Protein AF-E9J3E9-F1 (afdb_monomer_lite)

Organism: Solenopsis invicta (NCBI:txid13686)

Structure (mmCIF, N/CA/C/O backbone):
data_AF-E9J3E9-F1
#
_entry.id   AF-E9J3E9-F1
#
loop_
_atom_site.group_PDB
_atom_site.id
_atom_site.type_symbol
_atom_site.label_atom_id
_atom_site.label_alt_id
_atom_site.label_comp_id
_atom_site.label_asym_id
_atom_site.label_entity_id
_atom_site.label_seq_id
_atom_site.pdbx_PDB_ins_code
_atom_site.Cartn_x
_atom_site.Cartn_y
_atom_site.Cartn_z
_atom_site.occupancy
_atom_site.B_iso_or_equiv
_atom_site.auth_seq_id
_atom_site.auth_comp_id
_atom_site.auth_asym_id
_atom_site.auth_atom_id
_atom_site.pdbx_PDB_model_num
ATOM 1 N N . LEU A 1 1 ? 16.736 9.746 -19.820 1.00 60.50 1 LEU A N 1
ATOM 2 C CA . LEU A 1 1 ? 17.542 8.924 -18.888 1.00 60.50 1 LEU A CA 1
ATOM 3 C C . LEU A 1 1 ? 16.582 8.159 -17.990 1.00 60.50 1 LEU A C 1
ATOM 5 O O . LEU A 1 1 ? 15.681 8.788 -17.448 1.00 60.50 1 LEU A O 1
ATOM 9 N N . ILE A 1 2 ? 16.726 6.838 -17.891 1.00 63.28 2 ILE A N 1
ATOM 10 C CA . ILE A 1 2 ? 15.841 5.971 -17.101 1.00 63.28 2 ILE A CA 1
ATOM 11 C C . ILE A 1 2 ? 16.667 5.400 -15.948 1.00 63.28 2 ILE A C 1
ATOM 13 O O . ILE A 1 2 ? 17.743 4.857 -16.180 1.00 63.28 2 ILE A O 1
ATOM 17 N N . PHE A 1 3 ? 16.175 5.542 -14.717 1.00 71.81 3 PHE A N 1
ATOM 18 C CA . PHE A 1 3 ? 16.775 4.942 -13.527 1.00 71.81 3 PHE A CA 1
ATOM 19 C C . PHE A 1 3 ? 15.851 3.839 -13.020 1.00 71.81 3 PHE A C 1
ATOM 21 O O . PHE A 1 3 ? 14.680 4.098 -12.747 1.00 71.81 3 PHE A O 1
ATOM 28 N N . ALA A 1 4 ? 16.377 2.625 -12.884 1.00 68.19 4 ALA A N 1
ATOM 29 C CA . ALA A 1 4 ? 15.648 1.479 -12.355 1.00 68.19 4 ALA A CA 1
ATOM 30 C C . ALA A 1 4 ? 16.352 0.932 -11.107 1.00 68.19 4 ALA A C 1
ATOM 32 O O . ALA A 1 4 ? 17.576 0.971 -10.996 1.00 68.19 4 ALA A O 1
ATOM 33 N N . ASN A 1 5 ? 15.563 0.436 -10.154 1.00 70.69 5 ASN A N 1
ATOM 34 C CA . ASN A 1 5 ? 16.057 -0.329 -9.013 1.00 70.69 5 ASN A CA 1
ATOM 35 C C . ASN A 1 5 ? 16.132 -1.815 -9.416 1.00 70.69 5 ASN A C 1
ATOM 37 O O . ASN A 1 5 ? 15.232 -2.297 -10.101 1.00 70.69 5 ASN A O 1
ATOM 41 N N . ASN A 1 6 ? 17.162 -2.541 -8.966 1.00 61.84 6 ASN A N 1
ATOM 42 C CA . ASN A 1 6 ? 17.435 -3.945 -9.317 1.00 61.84 6 ASN A CA 1
ATOM 43 C C . ASN A 1 6 ? 16.293 -4.938 -8.996 1.00 61.84 6 ASN A C 1
ATOM 45 O O . ASN A 1 6 ? 16.358 -6.089 -9.411 1.00 61.84 6 ASN A O 1
ATOM 49 N N . ASN A 1 7 ? 15.241 -4.516 -8.290 1.00 67.25 7 ASN A N 1
ATOM 50 C CA . ASN A 1 7 ? 14.067 -5.341 -7.982 1.00 67.25 7 ASN A CA 1
ATOM 51 C C . ASN A 1 7 ? 13.027 -5.449 -9.122 1.00 67.25 7 ASN A C 1
ATOM 53 O O . ASN A 1 7 ? 11.963 -6.021 -8.900 1.00 67.25 7 ASN A O 1
ATOM 57 N N . LEU A 1 8 ? 13.281 -4.884 -10.309 1.00 63.47 8 LEU A N 1
ATOM 58 C CA . LEU A 1 8 ? 12.316 -4.817 -11.421 1.00 63.47 8 LEU A CA 1
ATOM 59 C C . LEU A 1 8 ? 12.328 -6.019 -12.389 1.00 63.47 8 LEU A C 1
ATOM 61 O O . LEU A 1 8 ? 11.509 -6.040 -13.298 1.00 63.47 8 LEU A O 1
ATOM 65 N N . GLY A 1 9 ? 13.186 -7.025 -12.187 1.00 67.69 9 GLY A N 1
ATOM 66 C CA . GLY A 1 9 ? 13.323 -8.153 -13.124 1.00 67.69 9 GLY A CA 1
ATOM 67 C C . GLY A 1 9 ? 14.208 -7.816 -14.332 1.00 67.69 9 GLY A C 1
ATOM 68 O O . GLY A 1 9 ? 14.984 -6.859 -14.283 1.00 67.69 9 GLY A O 1
ATOM 69 N N . SER A 1 10 ? 14.137 -8.619 -15.401 1.00 75.00 10 SER A N 1
ATOM 70 C CA . SER A 1 10 ? 14.842 -8.326 -16.657 1.00 75.00 10 SER A CA 1
ATOM 71 C C . SER A 1 10 ? 14.206 -7.122 -17.354 1.00 75.00 10 SER A C 1
ATOM 73 O O . SER A 1 10 ? 12.991 -7.091 -17.554 1.00 75.00 10 SER A O 1
ATOM 75 N N . LEU A 1 11 ? 15.043 -6.146 -17.707 1.00 81.50 11 LEU A N 1
ATOM 76 C CA . LEU A 1 11 ? 14.661 -4.891 -18.346 1.00 81.50 11 LEU A CA 1
ATOM 77 C C . LEU A 1 11 ? 15.394 -4.764 -19.682 1.00 81.50 11 LEU A C 1
ATOM 79 O O . LEU A 1 11 ? 16.616 -4.617 -19.685 1.00 81.50 11 LEU A O 1
ATOM 83 N N . ASP A 1 12 ? 14.641 -4.723 -20.776 1.00 85.00 12 ASP A N 1
ATOM 84 C CA . ASP A 1 12 ? 15.147 -4.325 -22.089 1.00 85.00 12 ASP A CA 1
ATOM 85 C C . ASP A 1 12 ? 14.574 -2.959 -22.478 1.00 85.00 12 ASP A C 1
ATOM 87 O O . ASP A 1 12 ? 13.481 -2.576 -22.048 1.00 85.00 12 ASP A O 1
ATOM 91 N N . TYR A 1 13 ? 15.316 -2.198 -23.283 1.00 87.75 13 TYR A N 1
ATOM 92 C CA . TYR A 1 13 ? 14.861 -0.902 -23.773 1.00 87.75 13 TYR A CA 1
ATOM 93 C C . TYR A 1 13 ? 15.377 -0.603 -25.176 1.00 87.75 13 TYR A C 1
ATOM 95 O O . TYR A 1 13 ? 16.488 -0.994 -25.537 1.00 87.75 13 TYR A O 1
ATOM 103 N N . TYR A 1 14 ? 14.597 0.157 -25.938 1.00 91.31 14 TYR A N 1
ATOM 104 C CA . TYR A 1 14 ? 15.047 0.748 -27.193 1.00 91.31 14 TYR A CA 1
ATOM 105 C C . TYR A 1 14 ? 14.335 2.062 -27.491 1.00 91.31 14 TYR A C 1
ATOM 107 O O . TYR A 1 14 ? 13.239 2.331 -27.008 1.00 91.31 14 TYR A O 1
ATOM 115 N N . GLN A 1 15 ? 14.988 2.912 -28.274 1.00 92.19 15 GLN A N 1
ATOM 116 C CA . GLN A 1 15 ? 14.410 4.156 -28.762 1.00 92.19 15 GLN A CA 1
ATOM 117 C C . GLN A 1 15 ? 13.609 3.869 -30.035 1.00 92.19 15 GLN A C 1
ATOM 119 O O . GLN A 1 15 ? 14.101 3.170 -30.919 1.00 92.19 15 GLN A O 1
ATOM 124 N N . LEU A 1 16 ? 12.386 4.387 -30.125 1.00 92.44 16 LEU A N 1
ATOM 125 C CA . LEU A 1 16 ? 11.584 4.291 -31.343 1.00 92.44 16 LEU A CA 1
ATOM 126 C C . LEU A 1 16 ? 12.098 5.290 -32.381 1.00 92.44 16 LEU A C 1
ATOM 128 O O . LEU A 1 16 ? 12.516 6.386 -32.024 1.00 92.44 16 LEU A O 1
ATOM 132 N N . GLU A 1 17 ? 12.044 4.917 -33.658 1.00 91.62 17 GLU A N 1
ATOM 133 C CA . GLU A 1 17 ? 12.508 5.763 -34.770 1.00 91.62 17 GLU A CA 1
ATOM 134 C C . GLU A 1 17 ? 11.500 6.850 -35.166 1.00 91.62 17 GLU A C 1
ATOM 136 O O . GLU A 1 17 ? 11.863 7.831 -35.808 1.00 91.62 17 GLU A O 1
ATOM 141 N N . ASP A 1 18 ? 10.232 6.695 -34.788 1.00 92.25 18 ASP A N 1
ATOM 142 C CA . ASP A 1 18 ? 9.190 7.689 -35.031 1.00 92.25 18 ASP A CA 1
ATOM 143 C C . ASP A 1 18 ? 8.999 8.556 -33.781 1.00 92.25 18 ASP A C 1
ATOM 145 O O . ASP A 1 18 ? 8.754 8.045 -32.687 1.00 92.25 18 ASP A O 1
ATOM 149 N N . THR A 1 19 ? 9.106 9.877 -33.937 1.00 88.56 19 THR A N 1
ATOM 150 C CA . THR A 1 19 ? 8.907 10.835 -32.842 1.00 88.56 19 THR A CA 1
ATOM 151 C C . THR A 1 19 ? 7.436 11.133 -32.554 1.00 88.56 19 THR A C 1
ATOM 153 O O . THR A 1 19 ? 7.137 11.855 -31.602 1.00 88.56 19 THR A O 1
ATOM 156 N N . TRP A 1 20 ? 6.507 10.645 -33.381 1.00 88.62 20 TRP A N 1
ATOM 157 C CA . TRP A 1 20 ? 5.079 10.983 -33.328 1.00 88.62 20 TRP A CA 1
ATOM 158 C C . TRP A 1 20 ? 4.816 12.495 -33.384 1.00 88.62 20 TRP A C 1
ATOM 160 O O . TRP A 1 20 ? 3.892 13.012 -32.757 1.00 88.62 20 TRP A O 1
ATOM 170 N N . GLY A 1 21 ? 5.653 13.225 -34.127 1.00 90.12 21 GLY A N 1
ATOM 171 C CA . GLY A 1 21 ? 5.558 14.681 -34.256 1.00 90.12 21 GLY A CA 1
ATOM 172 C C . GLY A 1 21 ? 6.082 15.465 -33.047 1.00 90.12 21 GLY A C 1
ATOM 173 O O . GLY A 1 21 ? 5.899 16.679 -32.993 1.00 90.12 21 GLY A O 1
ATOM 174 N N . SER A 1 22 ? 6.733 14.793 -32.094 1.00 92.00 22 SER A N 1
ATOM 175 C CA . SER A 1 22 ? 7.496 15.411 -31.007 1.00 92.00 22 SER A CA 1
ATOM 176 C C . SER A 1 22 ? 8.918 15.771 -31.460 1.00 92.00 22 SER A C 1
ATOM 178 O O . SER A 1 22 ? 9.438 15.232 -32.439 1.00 92.00 22 SER A O 1
ATOM 180 N N . ASP A 1 23 ? 9.578 16.658 -30.720 1.00 93.31 23 ASP A N 1
ATOM 181 C CA . ASP A 1 23 ? 11.018 16.936 -30.810 1.00 93.31 23 ASP A CA 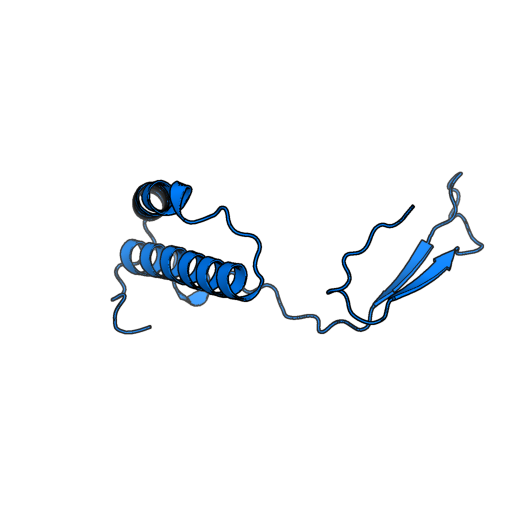1
ATOM 182 C C . ASP A 1 23 ? 11.875 15.894 -30.059 1.00 93.31 23 ASP A C 1
ATOM 184 O O . ASP A 1 23 ? 13.104 15.934 -30.112 1.00 93.31 23 ASP A O 1
ATOM 188 N N . HIS A 1 24 ? 11.229 14.933 -29.392 1.00 90.88 24 HIS A N 1
ATOM 189 C CA . HIS A 1 24 ? 11.868 13.839 -28.668 1.00 90.88 24 HIS A CA 1
ATOM 190 C C . HIS A 1 24 ? 11.400 12.477 -29.191 1.00 90.88 24 HIS A C 1
ATOM 192 O O . HIS A 1 24 ? 10.207 12.254 -29.393 1.00 90.88 24 HIS A O 1
ATOM 198 N N . TYR A 1 25 ? 12.337 11.539 -29.331 1.00 91.81 25 TYR A N 1
ATOM 199 C CA . TYR A 1 25 ? 12.029 10.148 -29.665 1.00 91.81 25 TYR A CA 1
ATOM 200 C C . TYR A 1 25 ? 11.520 9.381 -28.431 1.00 91.81 25 TYR A C 1
ATOM 202 O O . TYR A 1 25 ? 12.150 9.461 -27.366 1.00 91.81 25 TYR A O 1
ATOM 210 N N . PRO A 1 26 ? 10.426 8.609 -28.551 1.00 92.31 26 PRO A N 1
ATOM 211 C CA . PRO A 1 26 ? 9.959 7.716 -27.500 1.00 92.31 26 PRO A CA 1
ATOM 212 C C . PRO A 1 26 ? 10.988 6.633 -27.153 1.00 92.31 26 PRO A C 1
ATOM 214 O O . PRO A 1 26 ? 11.798 6.228 -27.986 1.00 92.31 26 PRO A O 1
ATOM 217 N N . ILE A 1 27 ? 10.918 6.124 -25.923 1.00 91.00 27 ILE A N 1
ATOM 218 C CA . ILE A 1 27 ? 11.665 4.941 -25.484 1.00 91.00 27 ILE A CA 1
ATOM 219 C C . ILE A 1 27 ? 10.649 3.870 -25.117 1.00 91.00 27 ILE A C 1
ATOM 221 O O . ILE A 1 27 ? 9.760 4.120 -24.301 1.00 91.00 27 ILE A O 1
ATOM 225 N N . GLU A 1 28 ? 10.800 2.687 -25.694 1.00 88.88 28 GLU A N 1
ATOM 226 C CA . GLU A 1 28 ? 10.037 1.508 -25.323 1.00 88.88 28 GLU A CA 1
ATOM 227 C C . GLU A 1 28 ? 10.816 0.667 -24.308 1.00 88.88 28 GLU A C 1
ATOM 229 O O . GLU A 1 28 ? 12.037 0.530 -24.397 1.00 88.88 28 GLU A O 1
ATOM 234 N N . LEU A 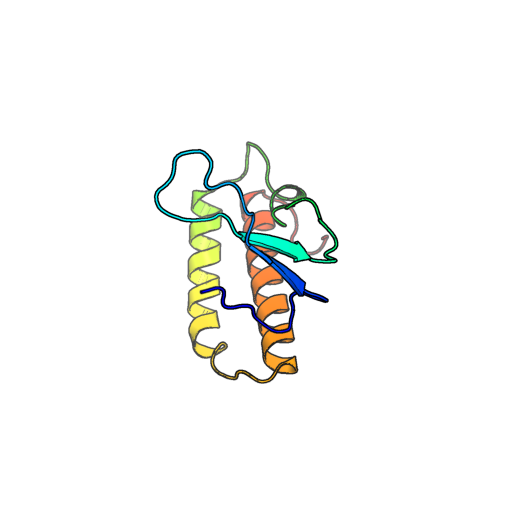1 29 ? 10.100 0.146 -23.311 1.00 88.88 29 LEU A N 1
ATOM 235 C CA . LEU A 1 29 ? 10.647 -0.629 -22.201 1.00 88.88 29 LEU A CA 1
ATOM 236 C C . LEU A 1 29 ? 9.911 -1.960 -22.104 1.00 88.88 29 LEU A C 1
ATOM 238 O O . LEU A 1 29 ? 8.683 -1.983 -22.020 1.00 88.88 29 LEU A O 1
ATOM 242 N N . TYR A 1 30 ? 10.671 -3.045 -22.035 1.00 86.62 30 TYR A N 1
ATOM 243 C CA . TYR A 1 30 ? 10.162 -4.388 -21.801 1.00 86.62 30 TYR A CA 1
ATOM 244 C C . TYR A 1 30 ? 10.589 -4.815 -20.411 1.00 86.62 30 TYR A C 1
ATOM 246 O O . TYR A 1 30 ? 11.773 -4.799 -20.081 1.00 86.62 30 TYR A O 1
ATOM 254 N N . ILE A 1 31 ? 9.607 -5.161 -19.588 1.00 85.75 31 ILE A N 1
ATOM 255 C CA . ILE A 1 31 ? 9.826 -5.601 -18.217 1.00 85.75 31 ILE A CA 1
ATOM 256 C C . ILE A 1 31 ? 9.062 -6.902 -18.048 1.00 85.75 31 ILE A C 1
ATOM 258 O O . ILE A 1 31 ? 7.837 -6.920 -18.188 1.00 85.75 31 ILE A O 1
ATOM 262 N N . ASP A 1 32 ? 9.783 -7.973 -17.733 1.00 79.88 32 ASP A N 1
ATOM 263 C CA . ASP A 1 32 ? 9.157 -9.226 -17.319 1.00 79.88 32 ASP A CA 1
ATOM 264 C C . ASP A 1 32 ? 8.724 -9.096 -15.854 1.00 79.88 32 ASP A C 1
ATOM 266 O O . ASP A 1 32 ? 9.495 -9.332 -14.921 1.00 79.88 32 ASP A O 1
ATOM 270 N N . ALA A 1 33 ? 7.501 -8.602 -15.655 1.00 75.81 33 ALA A N 1
ATOM 271 C CA . ALA A 1 33 ? 6.919 -8.374 -14.341 1.00 75.81 33 ALA A CA 1
ATOM 272 C C . ALA A 1 33 ? 5.534 -9.014 -14.224 1.00 75.81 33 ALA A C 1
ATOM 274 O O . ALA A 1 33 ? 4.673 -8.876 -15.095 1.00 75.81 33 ALA A O 1
ATOM 275 N N . GLU A 1 34 ? 5.279 -9.644 -13.077 1.00 78.56 34 GLU A N 1
ATOM 276 C CA . GLU A 1 34 ? 3.941 -10.104 -12.723 1.00 78.56 34 GLU A CA 1
ATOM 277 C C . GLU A 1 34 ? 3.046 -8.895 -12.403 1.00 78.56 34 GLU A C 1
ATOM 279 O O . GLU A 1 34 ? 3.190 -8.229 -11.372 1.00 78.56 34 GLU A O 1
ATOM 284 N N . VAL A 1 35 ? 2.089 -8.600 -13.286 1.00 68.88 35 VAL A N 1
ATOM 285 C CA . VAL A 1 35 ? 1.086 -7.557 -13.044 1.00 68.88 35 VAL A CA 1
ATOM 286 C C . VAL A 1 35 ? 0.050 -8.078 -12.053 1.00 68.88 35 VAL A C 1
ATOM 288 O O . VAL A 1 35 ? -0.971 -8.664 -12.416 1.00 68.88 35 VAL A O 1
ATOM 291 N N . VAL A 1 36 ? 0.289 -7.831 -10.769 1.00 70.19 36 VAL A N 1
ATOM 292 C CA . VAL A 1 36 ? -0.703 -8.086 -9.722 1.00 70.19 36 VAL A CA 1
ATOM 293 C C . VAL A 1 36 ? -1.704 -6.927 -9.663 1.00 70.19 36 VAL A C 1
ATOM 295 O O . VAL A 1 36 ? -1.296 -5.769 -9.529 1.00 70.19 36 VAL A O 1
ATOM 298 N N . PRO A 1 37 ? -3.028 -7.182 -9.704 1.00 61.31 37 PRO A N 1
ATOM 299 C CA . PRO A 1 37 ? -4.013 -6.123 -9.534 1.00 61.31 37 PRO A CA 1
ATOM 300 C C . PRO A 1 37 ? -3.790 -5.435 -8.189 1.00 61.31 37 PRO A C 1
ATOM 302 O O . PRO A 1 37 ? -3.780 -6.092 -7.143 1.00 61.31 37 PRO A O 1
ATOM 305 N N . TYR A 1 38 ? -3.648 -4.106 -8.211 1.00 61.66 38 TYR A N 1
ATOM 306 C CA . TYR A 1 38 ? -3.471 -3.308 -7.003 1.00 61.66 38 TYR A CA 1
ATOM 307 C C . TYR A 1 38 ? -4.709 -3.426 -6.107 1.00 61.66 38 TYR A C 1
ATOM 309 O O . TYR A 1 38 ? -5.694 -2.695 -6.220 1.00 61.66 38 TYR A O 1
ATOM 317 N N . LYS A 1 39 ? -4.664 -4.377 -5.178 1.00 59.59 39 LYS A N 1
ATOM 318 C CA . LYS A 1 39 ? -5.644 -4.517 -4.111 1.00 59.59 39 LYS A CA 1
ATOM 319 C C . LYS A 1 39 ? -5.084 -3.790 -2.904 1.00 59.59 39 LYS A C 1
ATOM 321 O O . LYS A 1 39 ? -4.235 -4.333 -2.199 1.00 59.59 39 LYS A O 1
ATOM 326 N N . LYS A 1 40 ? -5.583 -2.577 -2.624 1.00 69.62 40 LYS A N 1
ATOM 327 C CA . LYS A 1 40 ? -5.345 -1.959 -1.309 1.00 69.62 40 LYS A CA 1
ATOM 328 C C . LYS A 1 40 ? -5.717 -2.994 -0.255 1.00 69.62 40 LYS A C 1
ATOM 330 O O . LYS A 1 40 ? -6.849 -3.475 -0.231 1.00 69.62 40 LYS A O 1
ATOM 335 N N . LEU A 1 41 ? -4.766 -3.335 0.609 1.00 70.75 41 LEU A N 1
ATOM 336 C CA . LEU A 1 41 ? -4.914 -4.396 1.610 1.00 70.75 41 LEU A CA 1
ATOM 337 C C . LEU A 1 41 ? -6.125 -4.172 2.530 1.00 70.75 41 LEU A C 1
ATOM 339 O O . LEU A 1 41 ? -6.692 -5.120 3.068 1.00 70.75 41 LEU A O 1
ATOM 343 N N 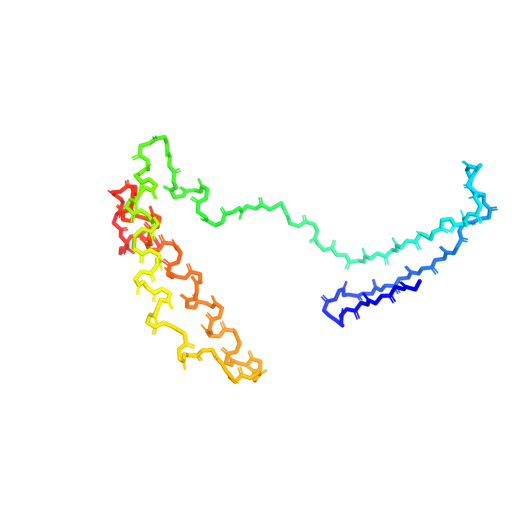. THR A 1 42 ? -6.555 -2.919 2.673 1.00 76.69 42 THR A N 1
ATOM 344 C CA . THR A 1 42 ? -7.730 -2.517 3.445 1.00 76.69 42 THR A CA 1
ATOM 345 C C . THR A 1 42 ? -9.055 -2.658 2.699 1.00 76.69 42 THR A C 1
ATOM 347 O O . THR A 1 42 ? -10.079 -2.731 3.366 1.00 76.69 42 THR A O 1
ATOM 350 N N . ASN A 1 43 ? -9.088 -2.774 1.366 1.00 76.62 43 ASN A N 1
ATOM 351 C CA . ASN A 1 43 ? -10.342 -2.797 0.596 1.00 76.62 43 ASN A CA 1
ATOM 352 C C . ASN A 1 43 ? -11.257 -3.977 0.961 1.00 76.62 43 ASN A C 1
ATOM 354 O O . ASN A 1 43 ? -12.473 -3.831 0.942 1.00 76.62 43 ASN A O 1
ATOM 358 N N . ARG A 1 44 ? -10.698 -5.141 1.329 1.00 74.69 44 ARG A N 1
ATOM 359 C CA . ARG A 1 44 ? -11.486 -6.298 1.811 1.00 74.69 44 ARG A CA 1
ATOM 360 C C . ARG A 1 44 ? -11.977 -6.112 3.257 1.00 74.69 44 ARG A C 1
ATOM 362 O O . ARG A 1 44 ? -12.931 -6.755 3.696 1.00 74.69 44 ARG A O 1
ATOM 369 N N . ILE A 1 45 ? -11.310 -5.243 4.012 1.00 84.81 45 ILE A N 1
ATOM 370 C CA . ILE A 1 45 ? -11.595 -4.974 5.421 1.00 84.81 45 ILE A CA 1
ATOM 371 C C . ILE A 1 45 ? -12.674 -3.898 5.543 1.00 84.81 45 ILE A C 1
ATOM 373 O O . ILE A 1 45 ? -13.643 -4.106 6.273 1.00 84.81 45 ILE A O 1
ATOM 377 N N . THR A 1 46 ? -12.527 -2.790 4.821 1.00 86.00 46 THR A N 1
ATOM 378 C CA . THR A 1 46 ? -13.379 -1.604 4.929 1.00 86.00 46 THR A CA 1
ATOM 379 C C . THR A 1 46 ? -14.679 -1.745 4.143 1.00 86.00 46 THR A C 1
ATOM 381 O O . THR A 1 46 ? -14.759 -2.489 3.171 1.00 86.00 46 THR A O 1
ATOM 384 N N . ASN A 1 47 ? -15.711 -1.016 4.553 1.00 86.88 47 ASN A N 1
ATOM 385 C CA . ASN A 1 47 ? -17.001 -0.946 3.875 1.00 86.88 47 ASN A CA 1
ATOM 386 C C . ASN A 1 47 ? -17.607 0.459 4.055 1.00 86.88 47 ASN A C 1
ATOM 388 O O . ASN A 1 47 ? -16.981 1.344 4.634 1.00 86.88 47 ASN A O 1
ATOM 392 N N . LYS A 1 48 ? -18.841 0.673 3.584 1.00 88.44 48 LYS A N 1
ATOM 393 C CA . LYS A 1 48 ? -19.524 1.976 3.687 1.00 88.44 48 LYS A CA 1
ATOM 394 C C . LYS A 1 48 ? -19.707 2.499 5.123 1.00 88.44 48 LYS A C 1
ATOM 396 O O . LYS A 1 48 ? -19.894 3.693 5.305 1.00 88.44 48 LYS A O 1
ATOM 401 N N . ASN A 1 49 ? -19.637 1.623 6.126 1.00 88.69 49 ASN A N 1
ATOM 402 C CA . ASN A 1 49 ? -19.790 1.962 7.543 1.00 88.69 49 ASN A CA 1
ATOM 403 C C . ASN A 1 49 ? -18.441 2.166 8.255 1.00 88.69 49 ASN A C 1
ATOM 405 O O . ASN A 1 49 ? -18.418 2.363 9.471 1.00 88.69 49 ASN A O 1
ATOM 409 N N . THR A 1 50 ? -17.313 2.082 7.541 1.00 90.50 50 THR A N 1
ATOM 410 C CA . THR A 1 50 ? -15.992 2.335 8.120 1.00 90.50 50 THR A CA 1
ATOM 411 C C . THR A 1 50 ? -15.906 3.776 8.625 1.00 90.50 50 THR A C 1
ATOM 413 O O . THR A 1 50 ? -16.085 4.730 7.871 1.00 90.50 50 THR A O 1
ATOM 416 N N . ASN A 1 51 ? -15.585 3.946 9.909 1.00 93.81 51 ASN A N 1
ATOM 417 C CA . ASN A 1 51 ? -15.363 5.261 10.498 1.00 93.81 51 ASN A CA 1
ATOM 418 C C . ASN A 1 51 ? -13.950 5.759 10.154 1.00 93.81 51 ASN A C 1
ATOM 420 O O . ASN A 1 51 ? -12.974 5.450 10.840 1.00 93.81 51 ASN A O 1
ATOM 424 N N . TRP A 1 52 ? -13.846 6.554 9.090 1.00 90.06 52 TRP A N 1
ATOM 425 C CA . TRP A 1 52 ? -12.572 7.082 8.596 1.00 90.06 52 TRP A CA 1
ATOM 426 C C . TRP A 1 52 ? -11.866 8.028 9.573 1.00 90.06 52 TRP A C 1
ATOM 428 O O . TRP A 1 52 ? -10.635 8.065 9.605 1.00 90.06 52 TRP A O 1
ATOM 438 N N . LEU A 1 53 ? -12.616 8.748 10.413 1.00 93.56 53 LEU A N 1
ATOM 439 C CA . LEU A 1 53 ? -12.034 9.611 11.441 1.00 93.56 53 LEU A CA 1
ATOM 440 C C . LEU A 1 53 ? -11.350 8.773 12.529 1.00 93.56 53 LEU A C 1
ATOM 442 O O . LEU A 1 53 ? -10.219 9.062 12.925 1.00 93.56 53 LEU A O 1
ATOM 446 N N . LEU A 1 54 ? -12.005 7.690 12.959 1.00 91.62 54 LEU A N 1
ATOM 447 C CA . LEU A 1 54 ? -11.433 6.728 13.897 1.00 91.62 54 LEU A CA 1
ATOM 448 C C . LEU A 1 54 ? -10.222 6.013 13.289 1.00 91.62 54 LEU A C 1
ATOM 450 O O . LEU A 1 54 ? -9.197 5.896 13.956 1.00 91.62 54 LEU A O 1
ATOM 454 N N . TYR A 1 55 ? -10.308 5.594 12.023 1.00 92.12 55 TYR A N 1
ATOM 455 C CA . TYR A 1 55 ? -9.182 5.004 11.295 1.00 92.12 55 TYR A CA 1
ATOM 456 C C . TYR A 1 55 ? -7.956 5.921 11.321 1.00 92.12 55 TYR A C 1
ATOM 458 O O . TYR A 1 55 ? -6.881 5.495 11.741 1.00 92.12 55 TYR A O 1
ATOM 466 N N . LYS A 1 56 ? -8.132 7.191 10.933 1.00 91.38 56 LYS A N 1
ATOM 467 C CA . LYS A 1 56 ? -7.056 8.188 10.926 1.00 91.38 56 LYS A CA 1
ATOM 468 C C . LYS A 1 56 ? -6.450 8.347 12.317 1.00 91.38 56 LYS A C 1
ATOM 470 O O . LYS A 1 56 ? -5.237 8.252 12.454 1.00 91.38 56 LYS A O 1
ATOM 475 N N . LYS A 1 57 ? -7.284 8.510 13.351 1.00 93.06 57 LYS A N 1
ATOM 476 C CA . LYS A 1 57 ? -6.823 8.644 14.742 1.00 93.06 57 LYS A CA 1
ATOM 477 C C . LYS A 1 57 ? -5.991 7.436 15.188 1.00 93.06 57 LYS A C 1
ATOM 479 O O . LYS A 1 57 ? -4.906 7.613 15.734 1.00 93.06 57 LYS A O 1
ATOM 484 N N . LEU A 1 58 ? -6.478 6.218 14.942 1.00 90.50 58 LEU A N 1
ATOM 485 C CA . LEU A 1 58 ? -5.780 4.982 15.308 1.00 90.50 58 LEU A CA 1
ATOM 486 C C . LEU A 1 58 ? -4.459 4.829 14.554 1.00 90.50 58 LEU A C 1
ATOM 488 O O . LEU A 1 58 ? -3.458 4.441 15.153 1.00 90.50 58 LEU A O 1
ATOM 492 N N . LEU A 1 59 ? -4.454 5.136 13.256 1.00 89.62 59 LEU A N 1
ATOM 493 C CA . LEU A 1 59 ? -3.261 5.040 12.428 1.00 89.62 59 LEU A CA 1
ATOM 494 C C . LEU A 1 59 ? -2.203 6.057 12.862 1.00 89.62 59 LEU A C 1
ATOM 496 O O . LEU A 1 59 ? -1.056 5.666 13.029 1.00 89.62 59 LEU A O 1
ATOM 500 N N . THR A 1 60 ? -2.574 7.317 13.106 1.00 88.00 60 THR A N 1
ATOM 501 C CA . THR A 1 60 ? -1.643 8.355 13.575 1.00 88.00 60 THR A CA 1
ATOM 502 C C . THR A 1 60 ? -0.996 7.965 14.902 1.00 88.00 60 THR A C 1
ATOM 504 O O . THR A 1 60 ? 0.227 7.931 14.977 1.00 88.00 60 THR A O 1
ATOM 507 N N . ILE A 1 61 ? -1.793 7.564 15.903 1.00 87.25 61 ILE A N 1
ATOM 508 C CA . ILE A 1 61 ? -1.273 7.126 17.212 1.00 87.25 61 ILE A CA 1
ATOM 509 C C . ILE A 1 61 ? -0.329 5.935 17.055 1.00 87.25 61 ILE A C 1
ATOM 511 O O . ILE A 1 61 ? 0.695 5.856 17.731 1.00 87.25 61 ILE A O 1
ATOM 515 N N . LYS A 1 62 ? -0.686 4.970 16.197 1.00 83.75 62 LYS A N 1
ATOM 516 C CA . LYS A 1 62 ? 0.180 3.819 15.960 1.00 83.75 62 LYS A CA 1
ATOM 517 C C . LYS A 1 62 ? 1.467 4.262 15.290 1.00 83.75 62 LYS A C 1
ATOM 519 O O . LYS A 1 62 ? 2.498 3.992 15.871 1.00 83.75 62 LYS A O 1
ATOM 524 N N . LEU A 1 63 ? 1.416 4.973 14.164 1.00 82.88 63 LEU A N 1
ATOM 525 C CA . LEU A 1 63 ? 2.594 5.421 13.413 1.00 82.88 63 LEU A CA 1
ATOM 526 C C . LEU A 1 63 ? 3.545 6.288 14.241 1.00 82.88 63 LEU A C 1
ATOM 528 O O . LEU A 1 63 ? 4.753 6.132 14.107 1.00 82.88 63 LEU A O 1
ATOM 532 N N . GLU A 1 64 ? 3.033 7.149 15.124 1.00 82.56 64 GLU A N 1
ATOM 533 C CA . GLU A 1 64 ? 3.866 7.927 16.051 1.00 82.56 64 GLU A CA 1
ATOM 534 C C . GLU A 1 64 ? 4.733 7.035 16.942 1.00 82.56 64 GLU A C 1
ATOM 536 O O . GLU A 1 64 ? 5.898 7.349 17.149 1.00 82.56 64 GLU A O 1
ATOM 541 N N . LYS A 1 65 ? 4.221 5.877 17.375 1.00 74.38 65 LYS A N 1
ATOM 542 C CA . LYS A 1 65 ? 4.986 4.890 18.156 1.00 74.38 65 LYS A CA 1
ATOM 543 C C . LYS A 1 65 ? 6.005 4.098 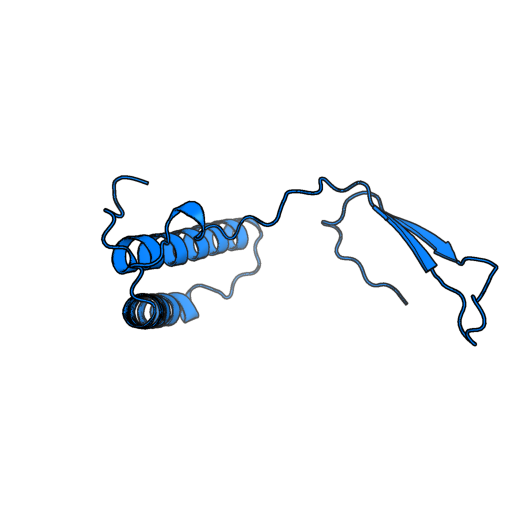17.331 1.00 74.38 65 LYS A C 1
ATOM 545 O O . LYS A 1 65 ? 6.778 3.342 17.907 1.00 74.38 65 LYS A O 1
ATOM 550 N N . ILE A 1 66 ? 5.971 4.203 16.001 1.00 73.38 66 ILE A N 1
ATOM 551 C CA . ILE A 1 66 ? 6.834 3.437 15.082 1.00 73.38 66 ILE A CA 1
ATOM 552 C C . ILE A 1 66 ? 7.925 4.328 14.483 1.00 73.38 66 ILE A C 1
ATOM 554 O O . ILE A 1 66 ? 8.851 3.812 13.870 1.00 73.38 66 ILE A O 1
ATOM 558 N N . LYS A 1 67 ? 7.865 5.653 14.676 1.00 70.62 67 LYS A N 1
ATOM 559 C CA . LYS A 1 67 ? 8.859 6.587 14.125 1.00 70.62 67 LYS A CA 1
ATOM 560 C C . LYS A 1 67 ? 10.296 6.226 14.506 1.00 70.62 67 LYS A C 1
ATOM 562 O O . LYS A 1 67 ? 11.166 6.338 13.656 1.00 70.62 67 LYS A O 1
ATOM 567 N N . ASP A 1 68 ? 10.507 5.699 15.709 1.00 70.62 68 ASP A N 1
ATOM 568 C CA . ASP A 1 68 ? 11.837 5.309 16.202 1.00 70.62 68 ASP A CA 1
ATOM 569 C C . ASP A 1 68 ? 12.269 3.902 15.756 1.00 70.62 68 ASP A C 1
ATOM 571 O O . ASP A 1 68 ? 13.395 3.478 16.004 1.00 70.62 68 ASP A O 1
ATOM 575 N N . ARG A 1 69 ? 11.366 3.141 15.126 1.00 70.00 69 ARG A N 1
ATOM 576 C CA . ARG A 1 69 ? 11.623 1.762 14.695 1.00 70.00 69 ARG A CA 1
ATOM 577 C C . ARG A 1 69 ? 12.307 1.705 13.330 1.00 70.00 69 ARG A C 1
ATOM 579 O O . ARG A 1 69 ? 13.112 0.809 13.099 1.00 70.00 69 ARG A O 1
ATOM 586 N N . PHE A 1 70 ? 11.986 2.657 12.455 1.00 68.19 70 PHE A N 1
ATOM 587 C CA . PHE A 1 70 ? 12.530 2.736 11.104 1.00 68.19 70 PHE A CA 1
ATOM 588 C C . PHE A 1 70 ? 13.850 3.514 11.121 1.00 68.19 70 PHE A C 1
ATOM 590 O O . PHE A 1 70 ? 13.882 4.679 11.508 1.00 68.19 70 PHE A O 1
ATOM 597 N N . GLY A 1 71 ? 14.941 2.889 10.688 1.00 65.12 71 GLY A N 1
ATOM 598 C CA . GLY A 1 71 ? 16.256 3.542 10.674 1.00 65.12 71 GLY A CA 1
ATOM 599 C C . GLY A 1 71 ? 17.409 2.639 10.253 1.00 65.12 71 GLY A C 1
ATOM 600 O O . GLY A 1 71 ? 18.441 3.131 9.809 1.00 65.12 71 GLY A O 1
ATOM 601 N N . ASP A 1 72 ? 17.221 1.323 10.333 1.00 65.69 72 ASP A N 1
ATOM 602 C CA . ASP A 1 72 ? 18.166 0.334 9.825 1.00 65.69 72 ASP A CA 1
ATOM 603 C C . ASP A 1 72 ? 17.698 -0.180 8.451 1.00 65.69 72 ASP A C 1
ATOM 605 O O . ASP A 1 72 ? 16.527 -0.503 8.252 1.00 65.69 72 ASP A O 1
ATOM 609 N N . THR A 1 73 ? 18.619 -0.194 7.487 1.00 69.44 73 THR A N 1
ATOM 610 C CA . THR A 1 73 ? 18.369 -0.515 6.072 1.00 69.44 73 THR A CA 1
ATOM 611 C C . THR A 1 73 ? 18.694 -1.967 5.719 1.00 69.44 73 THR A C 1
ATOM 613 O O . THR A 1 73 ? 18.589 -2.355 4.556 1.00 69.44 73 THR A O 1
ATOM 616 N N . ASN A 1 74 ? 19.048 -2.798 6.707 1.00 73.75 74 ASN A N 1
ATOM 617 C CA . ASN A 1 74 ? 19.209 -4.237 6.522 1.00 73.75 74 ASN A CA 1
ATOM 618 C C . ASN A 1 74 ? 17.920 -4.874 5.958 1.00 73.75 74 ASN A C 1
ATOM 620 O O . ASN A 1 74 ? 16.834 -4.678 6.499 1.00 73.75 74 ASN A O 1
ATOM 624 N N . ALA A 1 75 ? 18.038 -5.685 4.903 1.00 67.19 75 ALA A N 1
ATOM 625 C CA . ALA A 1 75 ? 16.914 -6.319 4.212 1.00 67.19 75 ALA A CA 1
ATOM 626 C C . ALA A 1 75 ? 15.963 -7.098 5.145 1.00 67.19 75 ALA A C 1
ATOM 628 O O . ALA A 1 75 ? 14.744 -6.983 5.009 1.00 67.19 75 ALA A O 1
ATOM 629 N N . THR A 1 76 ? 16.489 -7.835 6.131 1.00 72.69 76 THR A N 1
ATOM 630 C CA . THR A 1 76 ? 15.654 -8.562 7.108 1.00 72.69 76 THR A CA 1
ATOM 631 C C . THR A 1 76 ? 14.844 -7.596 7.970 1.00 72.69 76 THR A C 1
ATOM 633 O O . THR A 1 76 ? 13.642 -7.781 8.160 1.00 72.69 76 THR A O 1
ATOM 636 N N . LYS A 1 77 ? 15.479 -6.511 8.425 1.00 76.50 77 LYS A N 1
ATOM 637 C CA . LYS A 1 77 ? 14.837 -5.457 9.216 1.00 76.50 77 LYS A CA 1
ATOM 638 C C . LYS A 1 77 ? 13.748 -4.750 8.412 1.00 76.50 77 LYS A C 1
ATOM 640 O O . LYS A 1 77 ? 12.637 -4.578 8.902 1.00 76.50 77 LYS A O 1
ATOM 645 N N . VAL A 1 78 ? 14.039 -4.417 7.154 1.00 75.31 78 VAL A N 1
ATOM 646 C CA . VAL A 1 78 ? 13.093 -3.784 6.227 1.00 75.31 78 VAL A CA 1
ATOM 647 C C . VAL A 1 78 ? 11.855 -4.662 6.028 1.00 75.31 78 VAL A C 1
ATOM 649 O O . VAL A 1 78 ? 10.733 -4.154 6.058 1.00 75.31 78 VAL A O 1
ATOM 652 N N . GLN A 1 79 ? 12.027 -5.979 5.884 1.00 75.50 79 GLN A N 1
ATOM 653 C CA . GLN A 1 79 ? 10.908 -6.910 5.734 1.00 75.50 79 GLN A CA 1
ATOM 654 C C . GLN A 1 79 ? 10.047 -7.007 7.005 1.00 75.50 79 GLN A C 1
ATOM 656 O O . GLN A 1 79 ? 8.812 -7.039 6.924 1.00 75.50 79 GLN A O 1
ATOM 661 N N . GLU A 1 80 ? 10.669 -7.039 8.185 1.00 80.38 80 GLU A N 1
ATOM 662 C CA . GLU A 1 80 ? 9.968 -7.028 9.476 1.00 80.38 80 GLU A CA 1
ATOM 663 C C . GLU A 1 80 ? 9.189 -5.726 9.690 1.00 80.38 80 GLU A C 1
ATOM 665 O O . GLU A 1 80 ? 8.017 -5.741 10.079 1.00 80.38 80 GLU A O 1
ATOM 670 N N . ASP A 1 81 ? 9.826 -4.599 9.391 1.00 81.25 81 ASP A N 1
ATOM 671 C CA . ASP A 1 81 ? 9.264 -3.262 9.519 1.00 81.25 81 ASP A CA 1
ATOM 672 C C . ASP A 1 81 ? 8.100 -3.048 8.547 1.00 81.25 81 ASP A C 1
ATOM 674 O O . ASP A 1 81 ? 7.045 -2.535 8.936 1.00 81.25 81 ASP A O 1
ATOM 678 N N . TYR A 1 82 ? 8.229 -3.538 7.312 1.00 81.88 82 TYR A N 1
ATOM 679 C CA . TYR A 1 82 ? 7.135 -3.568 6.349 1.00 81.88 82 TYR A CA 1
ATOM 680 C C . TYR A 1 82 ? 5.969 -4.432 6.845 1.00 81.88 82 TYR A C 1
ATOM 682 O O . TYR A 1 82 ? 4.821 -3.983 6.866 1.00 81.88 82 TYR A O 1
ATOM 690 N N . SER A 1 83 ? 6.245 -5.651 7.318 1.00 83.25 83 SER A N 1
ATOM 691 C CA . SER A 1 83 ? 5.216 -6.559 7.845 1.00 83.25 83 SER A CA 1
ATOM 692 C C . SER A 1 83 ? 4.459 -5.934 9.021 1.00 83.25 83 SER A C 1
ATOM 694 O O . SER A 1 83 ? 3.229 -6.024 9.115 1.00 83.25 83 SER A O 1
ATOM 696 N N . PHE A 1 84 ? 5.177 -5.232 9.895 1.00 83.94 84 PHE A N 1
ATOM 697 C CA . PHE A 1 84 ? 4.603 -4.512 11.023 1.00 83.94 84 PHE A CA 1
ATOM 698 C C . PHE A 1 84 ? 3.784 -3.279 10.610 1.00 83.94 84 PHE A C 1
ATOM 700 O O . PHE A 1 84 ? 2.716 -3.009 11.172 1.00 83.94 84 PHE A O 1
ATOM 707 N N . PHE A 1 85 ? 4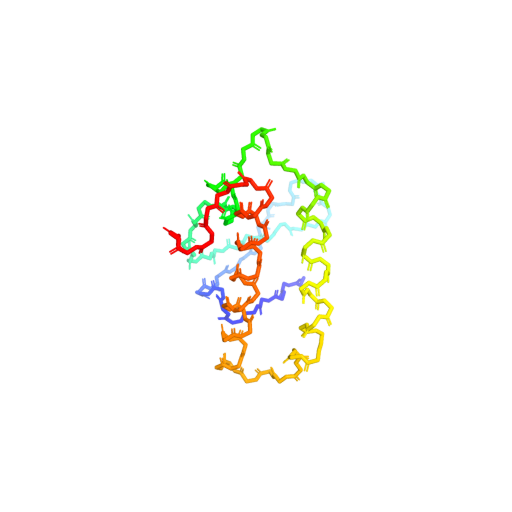.235 -2.539 9.601 1.00 85.50 85 PHE A N 1
ATOM 708 C CA . PHE A 1 85 ? 3.469 -1.443 9.015 1.00 85.50 85 PHE A CA 1
ATOM 709 C C . PHE A 1 85 ? 2.146 -1.944 8.414 1.00 85.50 85 PHE A C 1
ATOM 711 O O . PHE A 1 85 ? 1.076 -1.386 8.686 1.00 85.50 85 PHE A O 1
ATOM 718 N N . ILE A 1 86 ? 2.186 -3.058 7.678 1.00 87.00 86 ILE A N 1
ATOM 719 C CA . ILE A 1 86 ? 0.989 -3.687 7.115 1.00 87.00 86 ILE A CA 1
ATOM 720 C C . ILE A 1 86 ? 0.021 -4.145 8.213 1.00 87.00 86 ILE A C 1
ATOM 722 O O . ILE A 1 86 ? -1.182 -3.875 8.117 1.00 87.00 86 ILE A O 1
ATOM 726 N N . SER A 1 87 ? 0.508 -4.799 9.272 1.00 87.56 87 SER A N 1
ATOM 727 C CA . SER A 1 87 ? -0.351 -5.241 10.381 1.00 87.56 87 SER A CA 1
ATOM 728 C C . SER A 1 87 ? -0.995 -4.059 11.114 1.00 87.56 87 SER A C 1
ATOM 730 O O . SER A 1 87 ? -2.172 -4.113 11.490 1.00 87.56 87 SER A O 1
ATOM 732 N N . THR A 1 88 ? -0.270 -2.945 11.234 1.00 88.62 88 THR A N 1
ATOM 733 C CA . THR A 1 88 ? -0.762 -1.688 11.803 1.00 88.62 88 THR A CA 1
ATOM 734 C C . THR A 1 88 ? -1.932 -1.121 11.003 1.00 88.62 88 THR A C 1
ATOM 736 O O . THR A 1 88 ? -2.989 -0.846 11.584 1.00 88.62 88 THR A O 1
ATOM 739 N N . ILE A 1 89 ? -1.781 -1.017 9.680 1.00 89.81 89 ILE A N 1
ATOM 740 C CA . ILE A 1 89 ? -2.833 -0.542 8.771 1.00 89.81 89 ILE A CA 1
ATOM 741 C C . ILE A 1 89 ? -4.061 -1.459 8.824 1.00 89.81 89 ILE A C 1
ATOM 743 O O . ILE A 1 89 ? -5.186 -0.975 8.982 1.00 89.81 89 ILE A O 1
ATOM 747 N N . LYS A 1 90 ? -3.862 -2.782 8.738 1.00 89.56 90 LYS A N 1
ATOM 748 C CA . LYS A 1 90 ? -4.955 -3.768 8.788 1.00 89.56 90 LYS A CA 1
ATOM 749 C C . LYS A 1 90 ? -5.736 -3.677 10.097 1.00 89.56 90 LYS A C 1
ATOM 751 O O . LYS A 1 90 ? -6.961 -3.590 10.074 1.00 89.56 90 LYS A O 1
ATOM 756 N N . THR A 1 91 ? -5.035 -3.605 11.229 1.00 89.50 91 THR A N 1
ATOM 757 C CA . THR A 1 91 ? -5.665 -3.491 12.553 1.00 89.50 91 THR A CA 1
ATOM 758 C C . THR A 1 91 ? -6.493 -2.213 12.676 1.00 89.50 91 THR A C 1
ATOM 760 O O . THR A 1 91 ? -7.622 -2.253 13.162 1.00 89.50 91 THR A O 1
ATOM 763 N N . ALA A 1 92 ? -5.957 -1.072 12.228 1.00 90.56 92 ALA A N 1
ATOM 764 C CA . ALA A 1 92 ? -6.688 0.192 12.260 1.00 90.56 92 ALA A CA 1
ATOM 765 C C . ALA A 1 92 ? -7.961 0.122 11.399 1.00 90.56 92 ALA A C 1
ATOM 767 O O . ALA A 1 92 ? -9.016 0.590 11.825 1.00 90.56 92 ALA A O 1
ATOM 768 N N . ALA A 1 93 ? -7.885 -0.510 10.223 1.00 90.00 93 ALA A N 1
ATOM 769 C CA . ALA A 1 93 ? -9.033 -0.711 9.343 1.00 90.00 93 ALA A CA 1
ATOM 770 C C . ALA A 1 93 ? -10.092 -1.649 9.952 1.00 90.00 93 ALA A C 1
ATOM 772 O O . ALA A 1 93 ? -11.286 -1.364 9.833 1.00 90.00 93 ALA A O 1
ATOM 773 N N . LEU A 1 94 ? -9.681 -2.728 10.630 1.00 90.62 94 LEU A N 1
ATOM 774 C CA . LEU A 1 94 ? -10.584 -3.660 11.321 1.00 90.62 94 LEU A CA 1
ATOM 775 C C . LEU A 1 94 ? -11.355 -2.943 12.431 1.00 90.62 94 LEU A C 1
ATOM 777 O O . LEU A 1 94 ? -12.585 -2.936 12.413 1.00 90.62 94 LEU A O 1
ATOM 781 N N . LEU A 1 95 ? -10.642 -2.238 13.313 1.00 90.44 95 LEU A N 1
ATOM 782 C CA . LEU A 1 95 ? -11.239 -1.470 14.409 1.00 90.44 95 LEU A CA 1
ATOM 783 C C . LEU A 1 95 ? -12.182 -0.373 13.899 1.00 90.44 95 LEU A C 1
ATOM 785 O O . LEU A 1 95 ? -13.307 -0.248 14.380 1.00 90.44 95 LEU A O 1
ATOM 789 N N . ALA A 1 96 ? -11.766 0.381 12.879 1.00 91.75 96 ALA A N 1
ATOM 790 C CA . ALA A 1 96 ? -12.595 1.417 12.264 1.00 91.75 96 ALA A CA 1
ATOM 791 C C . ALA A 1 96 ? -13.856 0.863 11.582 1.00 91.75 96 ALA A C 1
ATOM 793 O O . ALA A 1 96 ? -14.835 1.588 11.409 1.00 91.75 96 ALA A O 1
ATOM 794 N N . THR A 1 97 ? -13.841 -0.419 11.212 1.00 91.56 97 THR A N 1
ATOM 795 C CA . THR A 1 97 ? -14.968 -1.129 10.591 1.00 91.56 97 THR A CA 1
ATOM 796 C C . THR A 1 97 ? -15.724 -2.011 11.596 1.00 91.56 97 THR A C 1
ATOM 798 O O . THR A 1 97 ? -16.641 -2.729 11.206 1.00 91.56 97 THR A O 1
ATOM 801 N N . LYS A 1 98 ? -15.373 -1.952 12.893 1.00 87.88 98 LYS A N 1
ATOM 802 C CA . LYS A 1 98 ? -15.939 -2.779 13.977 1.00 87.88 98 LYS A CA 1
ATOM 803 C C . LYS A 1 98 ? -15.818 -4.294 13.733 1.00 87.88 98 LYS A C 1
ATOM 805 O O . LYS A 1 98 ? -16.675 -5.063 14.156 1.00 87.88 98 LYS A O 1
ATOM 810 N N . LYS A 1 99 ? -14.764 -4.720 13.036 1.00 83.88 99 LYS A N 1
ATOM 811 C CA . LYS A 1 99 ? -14.393 -6.130 12.852 1.00 83.88 99 LYS A CA 1
ATOM 812 C C . LYS A 1 99 ? -13.325 -6.508 13.880 1.00 83.88 99 LYS A C 1
ATOM 814 O O . LYS A 1 99 ? -12.486 -5.672 14.213 1.00 83.88 99 LYS A O 1
ATOM 819 N N . ASP A 1 100 ? -13.355 -7.745 14.370 1.00 77.06 100 ASP A N 1
ATOM 820 C CA . ASP A 1 100 ? -12.386 -8.225 15.360 1.00 77.06 100 ASP A CA 1
ATOM 821 C C . ASP A 1 100 ? -10.979 -8.349 14.736 1.00 77.06 100 ASP A C 1
ATOM 823 O O . ASP A 1 100 ? -10.814 -9.080 13.754 1.00 77.06 100 ASP A O 1
ATOM 827 N N . PRO A 1 10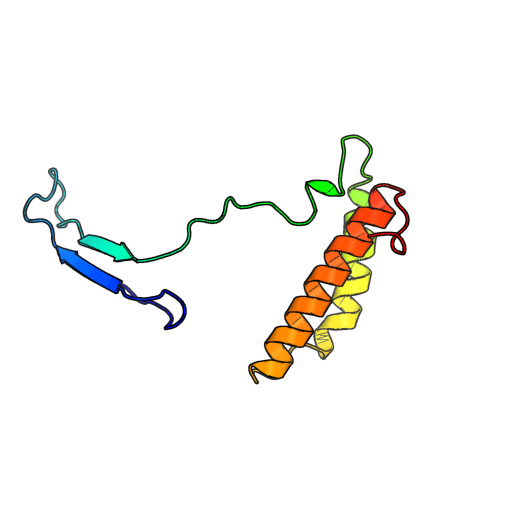1 ? -9.956 -7.665 15.286 1.00 71.38 101 PRO A N 1
ATOM 828 C CA . PRO A 1 101 ? -8.571 -7.798 14.843 1.00 71.38 101 PRO A CA 1
ATOM 829 C C . PRO A 1 101 ? -7.965 -9.195 15.018 1.00 71.38 101 PRO A C 1
ATOM 831 O O . PRO A 1 101 ? -6.939 -9.471 14.408 1.00 71.38 101 PRO A O 1
ATOM 834 N N . LYS A 1 102 ? -8.547 -10.052 15.867 1.00 66.25 102 LYS A N 1
ATOM 835 C CA . LYS A 1 102 ? -8.023 -11.392 16.183 1.00 66.25 102 LYS A CA 1
ATOM 836 C C . LYS A 1 102 ? -8.484 -12.489 15.218 1.00 66.25 102 LYS A C 1
ATOM 838 O O . LYS A 1 102 ? -8.029 -13.619 15.344 1.00 66.25 102 LYS A O 1
ATOM 843 N N . ILE A 1 103 ? -9.389 -12.173 14.287 1.00 53.56 103 ILE A N 1
ATOM 844 C CA . ILE A 1 103 ? -10.038 -13.152 13.396 1.00 53.56 103 ILE A CA 1
ATOM 845 C C . ILE A 1 103 ? -9.499 -13.059 11.944 1.00 53.56 103 ILE A C 1
ATOM 847 O O . ILE A 1 103 ? -9.924 -13.829 11.087 1.00 53.56 103 ILE A O 1
ATOM 851 N N . SER A 1 104 ? -8.554 -12.153 11.634 1.00 51.19 104 SER A N 1
ATOM 852 C CA . SER A 1 104 ? -8.046 -11.929 10.260 1.00 51.19 104 SER A CA 1
ATOM 853 C C . SER A 1 104 ? -6.554 -12.155 10.071 1.00 51.19 104 SER A C 1
ATOM 855 O O . SER A 1 104 ? -5.797 -11.606 10.903 1.00 51.19 104 SER A O 1
#

Foldseek 3Di:
DDDDDPVQADKDKDWDPDCVPDPDTDMDIDTPDDDDPDDPPLPVLADPQQQVVQLVVQLVVVVVVCPVQPDDPPPVSVVVSVVVNSLSNNQSSNVSRVHDSVPD

Secondary structure (DSSP, 8-state):
-----GGG-SEEEEE-S--TTSSS--EEEEE---------TTTTT--TT--HHHHHHHHHHHHHTTTTT-----HHHHHHHHHHHHHHHHHHHHHHTT--TT--

Sequence (104 aa):
LIFANNNLGSLDYYQLEDTWGSDHYPIELYIDAEVVPYKKLTNRITNKNTNWLLYKKLLTIKLEKIKDRFGDTNATKVQEDYSFFISTIKTAALLATKKDPKIS

Radius of gyration: 20.62 Å; chains: 1; bounding box: 39×30×53 Å

pLDDT: mean 80.63, std 10.65, range [51.19, 93.81]